Protein AF-A0A2H1EI61-F1 (afdb_monomer_lite)

Secondary structure (DSSP, 8-state):
-------------------------TTSTT-SEEE-SSSEEE-GGGPPTT-EEEEEETTEEEEEEE-TTS-EEEEEE--HHHHHHHHH-SSS-HHHHHHHHHHHTT---

Foldseek 3Di:
DDDDDDDDDDDDDDDDDDDDPPDDPPPVVLQQWDADPVGIGGDLVSDDAPDWDWDDDPQWIKIWHQHPVRDIDIDIDNPNVLSVVLVPCPPDPNVVSVVVVCVVVVPDD

Radius of gyration: 20.04 Å; chains: 1; bounding box: 51×37×45 Å

Organism: NCBI:txid1499975

pLDDT: mean 74.91, std 23.79, range [28.12, 94.81]

Sequence (109 aa):
MSEILITLLFSPVLTTESSKYDTSIDTVMDYPIVAESDGIKIRSDKMETDKMYYCIYQEKILLFYKEKNEMLNCYEIAEQEIVDKVKKSQSEDIEQILQKYLKEKNVSY

Structure (mmCIF, N/CA/C/O backbone):
data_AF-A0A2H1EI61-F1
#
_entry.id   AF-A0A2H1EI61-F1
#
loop_
_atom_site.group_PDB
_atom_site.id
_atom_site.type_symbol
_atom_site.label_atom_id
_atom_site.label_alt_id
_atom_site.label_comp_id
_atom_site.label_asym_id
_atom_site.label_entity_id
_atom_site.label_seq_id
_atom_site.pdbx_PDB_ins_code
_atom_site.Cartn_x
_atom_site.Cartn_y
_atom_site.Cartn_z
_atom_site.occupancy
_atom_site.B_iso_or_equiv
_atom_site.auth_seq_id
_atom_site.auth_comp_id
_atom_site.auth_asym_id
_atom_site.auth_atom_id
_atom_site.pdbx_PDB_model_num
ATOM 1 N N . MET A 1 1 ? -35.567 16.978 15.155 1.00 43.34 1 MET A N 1
ATOM 2 C CA . MET A 1 1 ? -35.046 16.212 14.005 1.00 43.34 1 MET A CA 1
ATOM 3 C C . MET A 1 1 ? -34.592 17.238 12.990 1.00 43.34 1 MET A C 1
ATOM 5 O O . MET A 1 1 ? -35.428 17.982 12.503 1.00 43.34 1 MET A O 1
ATOM 9 N N . SER A 1 2 ? -33.287 17.387 12.810 1.00 37.09 2 SER A N 1
ATOM 10 C CA . SER A 1 2 ? -32.692 18.499 12.066 1.00 37.09 2 SER A CA 1
ATOM 11 C C . SER A 1 2 ? -32.863 18.320 10.547 1.00 37.09 2 SER A C 1
ATOM 13 O O . SER A 1 2 ? -32.218 17.466 9.953 1.00 37.09 2 SER A O 1
ATOM 15 N N . GLU A 1 3 ? -33.822 19.045 9.962 1.00 40.03 3 GLU A N 1
ATOM 16 C CA . GLU A 1 3 ? -33.653 20.084 8.915 1.00 40.03 3 GLU A CA 1
ATOM 17 C C . GLU A 1 3 ? -32.206 20.279 8.365 1.00 40.03 3 GLU A C 1
ATOM 19 O O . GLU A 1 3 ? -31.271 20.285 9.158 1.00 40.03 3 GLU A O 1
ATOM 24 N N . ILE A 1 4 ? -31.885 20.488 7.068 1.00 32.19 4 ILE A N 1
ATOM 25 C CA . ILE A 1 4 ? -32.430 21.452 6.082 1.00 32.19 4 ILE A CA 1
ATOM 26 C C . ILE A 1 4 ? -31.652 21.321 4.730 1.00 32.19 4 ILE A C 1
ATOM 28 O O . ILE A 1 4 ? -30.450 21.083 4.771 1.00 32.19 4 ILE A O 1
ATOM 32 N N . LEU A 1 5 ? -32.337 21.555 3.586 1.00 28.12 5 LEU A N 1
ATOM 33 C CA . LEU A 1 5 ? -31.872 22.110 2.274 1.00 28.12 5 LEU A CA 1
ATOM 34 C C . LEU A 1 5 ? -30.721 21.407 1.490 1.00 28.12 5 LEU A C 1
ATOM 36 O O . LEU A 1 5 ? -29.700 21.056 2.048 1.00 28.12 5 LEU A O 1
ATOM 40 N N . ILE A 1 6 ? -30.727 21.222 0.161 1.00 29.73 6 ILE A N 1
ATOM 41 C CA . ILE A 1 6 ? -31.190 22.072 -0.951 1.00 29.73 6 ILE A CA 1
ATOM 42 C C . ILE A 1 6 ? -31.612 21.184 -2.134 1.00 29.73 6 ILE A C 1
ATOM 44 O O . ILE A 1 6 ? -30.855 20.339 -2.607 1.00 29.73 6 ILE A O 1
ATOM 48 N N . THR A 1 7 ? -32.806 21.449 -2.652 1.00 32.09 7 THR A N 1
ATOM 49 C CA . THR A 1 7 ? -33.303 21.013 -3.961 1.00 32.09 7 THR A CA 1
ATOM 50 C C . THR A 1 7 ? -32.936 22.066 -5.022 1.00 32.09 7 THR A C 1
ATOM 52 O O . THR A 1 7 ? -33.114 23.248 -4.744 1.00 32.09 7 THR A O 1
ATOM 55 N N . LEU A 1 8 ? -32.578 21.623 -6.243 1.00 32.06 8 LEU A N 1
ATOM 56 C CA . LEU A 1 8 ? -32.595 22.363 -7.534 1.00 32.06 8 LEU A CA 1
ATOM 57 C C . LEU A 1 8 ? -31.521 23.471 -7.657 1.00 32.06 8 LEU A C 1
ATOM 59 O O . LEU A 1 8 ? -31.338 24.277 -6.760 1.00 32.06 8 LEU A O 1
ATOM 63 N N . LEU A 1 9 ? -30.724 23.580 -8.722 1.00 29.39 9 LEU A N 1
ATOM 64 C CA . LEU A 1 9 ? -31.034 23.872 -10.133 1.00 29.39 9 LEU A CA 1
ATOM 65 C C . LEU A 1 9 ? -29.763 23.473 -10.936 1.00 29.39 9 LEU A C 1
ATOM 67 O O . LEU A 1 9 ? -28.661 23.738 -10.470 1.00 29.39 9 LEU A O 1
ATOM 71 N N . PHE A 1 10 ? -29.790 22.775 -12.070 1.00 29.81 10 PHE A N 1
ATOM 72 C CA . PHE A 1 10 ? -30.137 23.292 -13.396 1.00 29.81 10 PHE A CA 1
ATOM 73 C C . PHE A 1 10 ? -30.202 22.123 -14.403 1.00 29.81 10 PHE A C 1
ATOM 75 O O . PHE A 1 10 ? -29.379 21.210 -14.372 1.00 29.81 10 PHE A O 1
ATOM 82 N N . SER A 1 11 ? -31.188 22.192 -15.299 1.00 31.19 11 SER A N 1
ATOM 83 C CA . SER A 1 11 ? -31.424 21.324 -16.465 1.00 31.19 11 SER A CA 1
ATOM 84 C C . SER A 1 11 ? -30.426 21.613 -17.623 1.00 31.19 11 SER A C 1
ATOM 86 O O . SER A 1 11 ? -29.628 22.545 -17.510 1.00 31.19 11 SER A O 1
ATOM 88 N N . PRO A 1 12 ? -30.436 20.845 -18.738 1.00 50.06 12 PRO A N 1
ATOM 89 C CA . PRO A 1 12 ? -29.346 20.784 -19.712 1.00 50.06 12 PRO A CA 1
ATOM 90 C C . PRO A 1 12 ? -29.408 21.922 -20.742 1.00 50.06 12 PRO A C 1
ATOM 92 O O . PRO A 1 12 ? -30.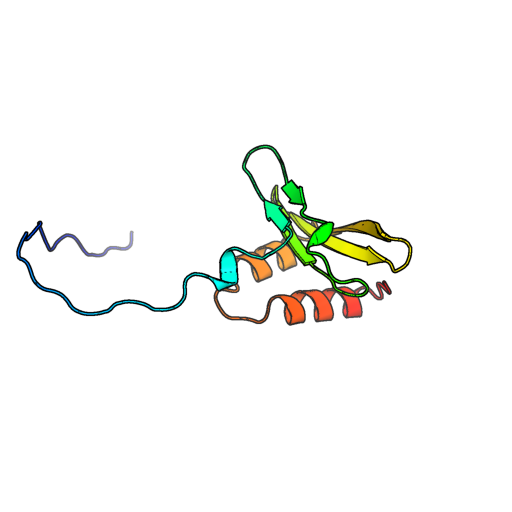482 22.263 -21.234 1.00 50.06 12 PRO A O 1
ATOM 95 N N . VAL A 1 13 ? -28.247 22.451 -21.135 1.00 28.78 13 VAL A N 1
ATOM 96 C CA . VAL A 1 13 ? -28.091 23.320 -22.313 1.00 28.78 13 VAL A CA 1
ATOM 97 C C . VAL A 1 13 ? -27.018 22.720 -23.220 1.00 28.78 13 VAL A C 1
ATOM 99 O O . VAL A 1 13 ? -25.842 22.687 -22.871 1.00 28.78 13 VAL A O 1
ATOM 102 N N . LEU A 1 14 ? -27.438 22.247 -24.400 1.00 41.44 14 LEU A N 1
ATOM 103 C CA . LEU A 1 14 ? -26.573 22.186 -25.576 1.00 41.44 14 LEU A CA 1
ATOM 104 C C . LEU A 1 14 ? -26.305 23.625 -26.024 1.00 41.44 14 LEU A C 1
ATOM 106 O O . LEU A 1 14 ? -27.241 24.283 -26.471 1.00 41.44 14 LEU A O 1
ATOM 110 N N . THR A 1 15 ? -25.057 24.090 -26.017 1.00 30.12 15 THR A N 1
ATOM 111 C CA . THR A 1 15 ? -24.546 24.955 -27.094 1.00 30.12 15 THR A CA 1
ATOM 112 C C . THR A 1 15 ? -23.023 24.860 -27.158 1.00 30.12 15 THR A C 1
ATOM 114 O O . THR A 1 15 ? -22.331 24.768 -26.151 1.00 30.12 15 THR A O 1
ATOM 117 N N . THR A 1 16 ? -22.551 24.815 -28.392 1.00 41.12 16 THR A N 1
ATOM 118 C CA . THR A 1 16 ? -21.179 24.813 -28.886 1.00 41.12 16 THR A CA 1
ATOM 119 C C . THR A 1 16 ? -20.296 25.912 -28.288 1.00 41.12 16 THR A C 1
ATOM 121 O O . THR A 1 16 ? -20.746 27.046 -28.199 1.00 41.12 16 THR A O 1
ATOM 124 N N . GLU A 1 17 ? -19.036 25.597 -27.975 1.00 39.50 17 GLU A N 1
ATOM 125 C CA . GLU A 1 17 ? -17.813 26.216 -28.531 1.00 39.50 17 GLU A CA 1
ATOM 126 C C . GLU A 1 17 ? -16.580 25.914 -27.655 1.00 39.50 17 GLU A C 1
ATOM 128 O O . GLU A 1 17 ? -16.622 25.852 -26.431 1.00 39.50 17 GLU A O 1
ATOM 133 N N . SER A 1 18 ? -15.469 25.649 -28.338 1.00 45.59 18 SER A N 1
ATOM 134 C CA . SER A 1 18 ? -14.179 25.192 -27.821 1.00 45.59 18 SER A CA 1
ATOM 135 C C . SER A 1 18 ? -13.558 26.120 -26.764 1.00 45.59 18 SER A C 1
ATOM 137 O O . SER A 1 18 ? -13.184 27.240 -27.098 1.00 45.59 18 SER A O 1
ATOM 139 N N . SER A 1 19 ? -13.261 25.614 -25.558 1.00 31.00 19 SER A N 1
ATOM 140 C CA . SER A 1 19 ? -12.012 25.967 -24.855 1.00 31.00 19 SER A CA 1
ATOM 141 C C . SER A 1 19 ? -11.630 24.962 -23.750 1.00 31.00 19 SER A C 1
ATOM 143 O O . SER A 1 19 ? -12.347 24.752 -22.781 1.00 31.00 19 SER A O 1
ATOM 145 N N . LYS A 1 20 ? -10.479 24.314 -23.967 1.00 42.69 20 LYS A N 1
ATOM 146 C CA . LYS A 1 20 ? -9.481 23.805 -23.007 1.00 42.69 20 LYS A CA 1
ATOM 147 C C . LYS A 1 20 ? -9.913 23.658 -21.533 1.00 42.69 20 LYS A C 1
ATOM 149 O O . LYS A 1 20 ? -9.689 24.558 -20.731 1.00 42.69 20 LYS A O 1
ATOM 154 N N . TYR A 1 21 ? -10.330 22.449 -21.167 1.00 36.16 21 TYR A N 1
ATOM 155 C CA . TYR A 1 21 ? -10.059 21.873 -19.846 1.00 36.16 21 TYR A CA 1
ATOM 156 C C . TYR A 1 21 ? -9.200 20.626 -20.058 1.00 36.16 21 TYR A C 1
ATOM 158 O O . TYR A 1 21 ? -9.697 19.506 -20.068 1.00 36.16 21 TYR A O 1
ATOM 166 N N . ASP A 1 22 ? -7.914 20.842 -20.322 1.00 43.94 22 ASP A N 1
ATOM 167 C CA . ASP A 1 22 ? -6.906 19.794 -20.194 1.00 43.94 22 ASP A CA 1
ATOM 168 C C . ASP A 1 22 ? -6.170 20.071 -18.886 1.00 43.94 22 ASP A C 1
ATOM 170 O O . ASP A 1 22 ? -5.380 21.008 -18.765 1.00 43.94 22 ASP A O 1
ATOM 174 N N . THR A 1 23 ? -6.555 19.349 -17.845 1.00 36.16 23 THR A N 1
ATOM 175 C CA . THR A 1 23 ? -5.859 19.361 -16.562 1.00 36.16 23 THR A CA 1
ATOM 176 C C . THR A 1 23 ? -5.677 17.909 -16.159 1.00 36.16 23 THR A C 1
ATOM 178 O O . THR A 1 23 ? -6.433 17.370 -15.359 1.00 36.16 23 THR A O 1
ATOM 181 N N . SER A 1 24 ? -4.693 17.275 -16.805 1.00 42.56 24 SER A N 1
ATOM 182 C CA . SER A 1 24 ? -3.822 16.240 -16.235 1.00 42.56 24 SER A CA 1
ATOM 183 C C . SER A 1 24 ? -4.531 15.191 -15.370 1.00 42.56 24 SER A C 1
ATOM 185 O O . SER A 1 24 ? -4.415 15.203 -14.145 1.00 42.56 24 SER A O 1
ATOM 187 N N . ILE A 1 25 ? -5.224 14.255 -16.020 1.00 43.19 25 ILE A N 1
ATOM 188 C CA . ILE A 1 25 ? -5.774 13.039 -15.394 1.00 43.19 25 ILE A CA 1
ATOM 189 C C . ILE A 1 25 ? -4.794 11.846 -15.475 1.00 43.19 25 ILE A C 1
ATOM 191 O O . ILE A 1 25 ? -5.098 10.740 -15.031 1.00 43.19 25 ILE A O 1
ATOM 195 N N . ASP A 1 26 ? -3.588 12.074 -16.002 1.00 40.03 26 ASP A N 1
ATOM 196 C CA . ASP A 1 26 ? -2.633 11.017 -16.357 1.00 40.03 26 ASP A CA 1
ATOM 197 C C . ASP A 1 26 ? -1.802 10.465 -15.185 1.00 40.03 26 ASP A C 1
ATOM 199 O O . ASP A 1 26 ? -1.209 9.396 -15.309 1.00 40.03 26 ASP A O 1
ATOM 203 N N . THR A 1 27 ? -1.771 11.116 -14.017 1.00 43.97 27 THR A N 1
ATOM 204 C CA . THR A 1 27 ? -0.946 10.655 -12.879 1.00 43.97 27 THR A CA 1
ATOM 205 C C . THR A 1 27 ? -1.571 9.510 -12.074 1.00 43.97 27 THR A C 1
ATOM 207 O O . THR A 1 27 ? -0.850 8.782 -11.396 1.00 43.97 27 THR A O 1
ATOM 210 N N . VAL A 1 28 ? -2.887 9.286 -12.176 1.00 51.16 28 VAL A N 1
ATOM 211 C CA . VAL A 1 28 ? -3.580 8.164 -11.504 1.00 51.16 28 VAL A CA 1
ATOM 212 C C . VAL A 1 28 ? -3.446 6.855 -12.302 1.00 51.16 28 VAL A C 1
ATOM 214 O O . VAL A 1 28 ? -3.529 5.765 -11.739 1.00 51.16 28 VAL A O 1
ATOM 217 N N . MET A 1 29 ? -3.175 6.932 -13.609 1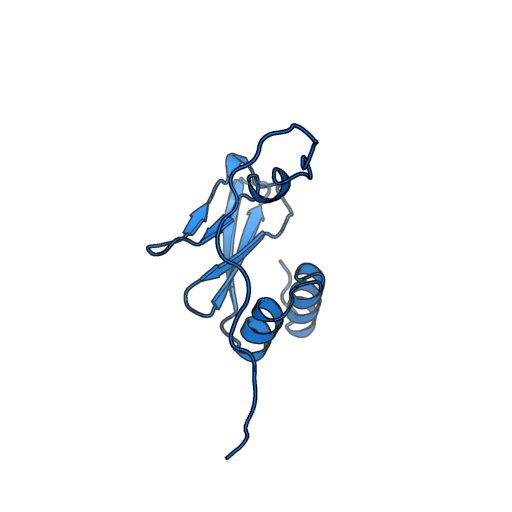.00 56.53 29 MET A N 1
ATOM 218 C CA . MET A 1 29 ? -3.191 5.771 -14.513 1.00 56.53 29 MET A CA 1
ATOM 219 C C . MET A 1 29 ? -1.953 4.861 -14.420 1.00 56.53 29 MET A C 1
ATOM 221 O O . MET A 1 29 ? -1.987 3.725 -14.916 1.00 56.53 29 MET A O 1
ATOM 225 N N . ASP A 1 30 ? -0.875 5.301 -13.760 1.00 78.62 30 ASP A N 1
ATOM 226 C CA . ASP A 1 30 ? 0.383 4.541 -13.695 1.00 78.62 30 ASP A CA 1
ATOM 227 C C . ASP A 1 30 ? 0.713 3.922 -12.331 1.00 78.62 30 ASP A C 1
ATOM 229 O O . ASP A 1 30 ? 1.731 3.252 -12.178 1.00 78.62 30 ASP A O 1
ATOM 233 N N . TYR A 1 31 ? -0.180 4.044 -11.345 1.00 89.94 31 TYR A N 1
ATOM 234 C CA . TYR A 1 31 ? 0.021 3.398 -10.050 1.00 89.94 31 TYR A CA 1
ATOM 235 C C . TYR A 1 31 ? -0.013 1.857 -10.181 1.00 89.94 31 TYR A C 1
ATOM 237 O O . TYR A 1 31 ? -0.905 1.318 -10.852 1.00 89.94 31 TYR A O 1
ATOM 245 N N . PRO A 1 32 ? 0.950 1.106 -9.609 1.00 93.19 32 PRO A N 1
ATOM 246 C CA . PRO A 1 32 ? 1.083 -0.323 -9.891 1.00 93.19 32 PRO A CA 1
ATOM 247 C C . PRO A 1 32 ? 0.083 -1.211 -9.141 1.00 93.19 32 PRO A C 1
ATOM 249 O O . PRO A 1 32 ? -0.070 -2.366 -9.532 1.00 93.19 32 PRO A O 1
ATOM 252 N N . ILE A 1 33 ? -0.599 -0.701 -8.108 1.00 93.06 33 ILE A N 1
ATOM 253 C CA . ILE A 1 33 ? -1.536 -1.471 -7.276 1.00 93.06 33 ILE A CA 1
ATOM 254 C C . ILE A 1 33 ? -2.952 -0.921 -7.439 1.00 93.06 33 ILE A C 1
ATOM 256 O O . ILE A 1 33 ? -3.224 0.216 -7.075 1.00 93.06 33 ILE A O 1
ATOM 260 N N . VAL A 1 34 ? -3.881 -1.725 -7.945 1.00 92.44 34 VAL A N 1
ATOM 261 C CA . VAL A 1 34 ? -5.280 -1.310 -8.115 1.00 92.44 34 VAL A CA 1
ATOM 262 C C . VAL A 1 34 ? -6.184 -2.307 -7.406 1.00 92.44 34 VAL A C 1
ATOM 264 O O . VAL A 1 34 ? -6.165 -3.493 -7.725 1.00 92.44 34 VAL A O 1
ATOM 267 N N . ALA A 1 35 ? -6.966 -1.830 -6.438 1.00 91.25 35 ALA A N 1
ATOM 268 C CA . ALA A 1 35 ? -8.011 -2.630 -5.812 1.00 91.25 35 ALA A CA 1
ATOM 269 C C . ALA A 1 35 ? -9.239 -2.680 -6.734 1.00 91.25 35 ALA A C 1
ATOM 271 O O . ALA A 1 35 ? -9.760 -1.642 -7.142 1.00 91.25 35 ALA A O 1
ATOM 272 N N . GLU A 1 36 ? -9.687 -3.888 -7.056 1.00 91.44 36 GLU A N 1
ATOM 273 C CA . GLU A 1 36 ? -10.874 -4.177 -7.861 1.00 91.44 36 GLU A CA 1
ATOM 274 C C . GLU A 1 36 ? -11.939 -4.850 -6.971 1.00 91.44 36 GLU A C 1
ATOM 276 O O . GLU A 1 36 ? -11.739 -5.055 -5.773 1.00 91.44 36 GLU A O 1
ATOM 281 N N . SER A 1 37 ? -13.119 -5.156 -7.513 1.00 88.69 37 SER A N 1
ATOM 282 C CA . SER A 1 37 ? -14.217 -5.739 -6.723 1.00 88.69 37 SER A CA 1
ATOM 283 C C . SER A 1 37 ? -13.973 -7.188 -6.286 1.00 88.69 37 SER A C 1
ATOM 285 O O . SER A 1 37 ? -14.537 -7.630 -5.289 1.00 88.69 37 SER A O 1
ATOM 287 N N . ASP A 1 38 ? -13.176 -7.933 -7.048 1.00 89.38 38 ASP A N 1
ATOM 288 C CA . ASP A 1 38 ? -12.905 -9.365 -6.893 1.00 89.38 38 ASP A CA 1
ATOM 289 C C . ASP A 1 38 ? -11.468 -9.665 -6.437 1.00 89.38 38 ASP A C 1
ATOM 291 O O . ASP A 1 38 ? -11.134 -10.816 -6.150 1.00 89.38 38 ASP A O 1
ATOM 295 N N . GLY A 1 39 ? -10.619 -8.643 -6.325 1.00 91.56 39 GLY A N 1
ATOM 296 C CA . GLY A 1 39 ? -9.231 -8.812 -5.928 1.00 91.56 39 GLY A CA 1
ATOM 297 C C . GLY A 1 39 ? -8.403 -7.545 -6.065 1.00 91.56 39 GLY A C 1
ATOM 298 O O . GLY A 1 39 ? -8.915 -6.429 -6.092 1.00 91.56 39 GLY A O 1
ATOM 299 N N . ILE A 1 40 ? -7.086 -7.727 -6.126 1.00 94.19 40 ILE A N 1
ATOM 300 C CA . ILE A 1 40 ? -6.122 -6.642 -6.300 1.00 94.19 40 ILE A CA 1
ATOM 301 C C . ILE A 1 40 ? -5.240 -6.973 -7.487 1.00 94.19 40 ILE A C 1
ATOM 303 O O . ILE A 1 40 ? -4.636 -8.045 -7.560 1.00 94.19 40 ILE A O 1
ATOM 307 N N . LYS A 1 41 ? -5.137 -6.019 -8.402 1.00 93.81 41 LYS A N 1
ATOM 308 C CA . LYS A 1 41 ? -4.275 -6.091 -9.566 1.00 93.81 41 LYS A CA 1
ATOM 309 C C . LYS A 1 41 ? -2.931 -5.449 -9.254 1.00 93.81 41 LYS A C 1
ATOM 311 O O . LYS A 1 41 ? -2.867 -4.290 -8.851 1.00 93.81 41 LYS A O 1
ATOM 316 N N . ILE A 1 42 ? -1.861 -6.205 -9.482 1.00 94.00 42 ILE A N 1
ATOM 317 C CA . ILE A 1 42 ? -0.483 -5.796 -9.203 1.00 94.00 42 ILE A CA 1
ATOM 318 C C . ILE A 1 42 ? 0.307 -5.791 -10.514 1.00 94.00 42 ILE A C 1
ATOM 320 O O . ILE A 1 42 ? 0.385 -6.807 -11.202 1.00 94.00 42 ILE A O 1
ATOM 324 N N . ARG A 1 43 ? 0.903 -4.646 -10.854 1.00 93.69 43 ARG A N 1
ATOM 325 C CA . ARG A 1 43 ? 1.827 -4.460 -11.983 1.00 93.69 43 ARG A CA 1
ATOM 326 C C . ARG A 1 43 ? 3.260 -4.384 -11.459 1.00 93.69 43 ARG A C 1
ATOM 328 O O . ARG A 1 43 ? 3.808 -3.298 -11.288 1.00 93.69 43 ARG A O 1
ATOM 335 N N . SER A 1 44 ? 3.847 -5.539 -11.136 1.00 90.06 44 SER A N 1
ATOM 336 C CA . SER A 1 44 ? 5.192 -5.639 -10.540 1.00 90.06 44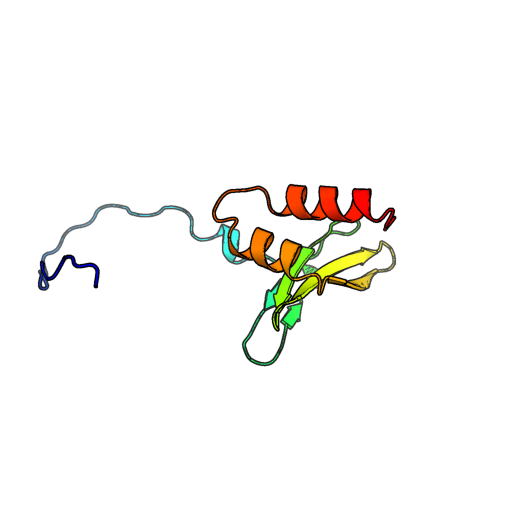 SER A CA 1
ATOM 337 C C . SER A 1 44 ? 6.316 -5.138 -11.456 1.00 90.06 44 SER A C 1
ATOM 339 O O . SER A 1 44 ? 7.398 -4.791 -10.981 1.00 90.06 44 SER A O 1
ATOM 341 N N . ASP A 1 45 ? 6.061 -5.089 -12.762 1.00 90.81 45 ASP A N 1
ATOM 342 C CA . ASP A 1 45 ? 6.899 -4.476 -13.795 1.00 90.81 45 ASP A CA 1
ATOM 343 C C . ASP A 1 45 ? 6.985 -2.946 -13.663 1.00 90.81 45 ASP A C 1
ATOM 345 O O . ASP A 1 45 ? 7.970 -2.349 -14.087 1.00 90.81 45 ASP A O 1
ATOM 349 N N . LYS A 1 46 ? 5.985 -2.321 -13.030 1.00 91.94 46 LYS A N 1
ATOM 350 C CA . LYS A 1 46 ? 5.917 -0.876 -12.762 1.00 91.94 46 LYS A CA 1
ATOM 351 C C . LYS A 1 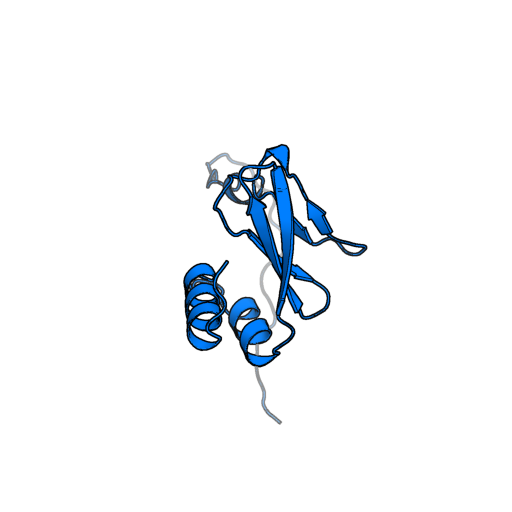46 ? 6.281 -0.498 -11.324 1.00 91.94 46 LYS A C 1
ATOM 353 O O . LYS A 1 46 ? 6.164 0.663 -10.939 1.00 91.94 46 LYS A O 1
ATOM 358 N N . MET A 1 47 ? 6.681 -1.473 -10.511 1.00 92.06 47 MET A N 1
ATOM 359 C CA . MET A 1 47 ? 7.125 -1.236 -9.141 1.00 92.06 47 MET A CA 1
ATOM 360 C C . MET A 1 47 ? 8.625 -0.959 -9.103 1.00 92.06 47 MET A C 1
ATOM 362 O O . MET A 1 47 ? 9.426 -1.727 -9.638 1.00 92.06 47 MET A O 1
ATOM 366 N N . GLU A 1 48 ? 8.999 0.104 -8.404 1.00 92.62 48 GLU A N 1
ATOM 367 C CA . GLU A 1 48 ? 10.381 0.386 -8.038 1.00 92.62 48 GLU A CA 1
ATOM 368 C C . GLU A 1 48 ? 10.781 -0.491 -6.843 1.00 92.62 48 GLU A C 1
ATOM 370 O O . GLU A 1 48 ? 9.996 -0.694 -5.912 1.00 92.62 48 GLU A O 1
ATOM 375 N N . THR A 1 49 ? 12.003 -1.023 -6.868 1.00 92.19 49 THR A N 1
ATOM 376 C CA . THR A 1 49 ? 12.590 -1.699 -5.704 1.00 92.19 49 THR A CA 1
ATOM 377 C C . THR A 1 49 ? 12.828 -0.700 -4.578 1.00 92.19 49 THR A C 1
ATOM 379 O O . THR A 1 49 ? 13.102 0.468 -4.846 1.00 92.19 49 THR A O 1
ATOM 382 N N . ASP A 1 50 ? 12.793 -1.163 -3.333 1.00 86.50 50 ASP A N 1
ATOM 383 C CA . ASP A 1 50 ? 12.978 -0.325 -2.141 1.00 86.50 50 ASP A CA 1
ATOM 384 C C . ASP A 1 50 ? 11.898 0.775 -1.970 1.00 86.50 50 ASP A C 1
ATOM 386 O O . ASP A 1 50 ? 12.091 1.746 -1.236 1.00 86.50 50 ASP A O 1
ATOM 390 N N . LYS A 1 51 ? 10.727 0.611 -2.608 1.00 88.12 51 LYS A N 1
ATOM 391 C CA . LYS A 1 51 ? 9.571 1.517 -2.505 1.00 88.12 51 LYS A CA 1
ATOM 392 C C . LYS A 1 51 ? 8.330 0.789 -1.993 1.00 88.12 51 LYS A C 1
ATOM 394 O O . LYS A 1 51 ? 8.039 -0.337 -2.399 1.00 88.12 51 LYS A O 1
ATOM 399 N N . MET A 1 52 ? 7.594 1.452 -1.100 1.00 89.38 52 MET A N 1
ATOM 400 C CA . MET A 1 52 ? 6.346 0.944 -0.530 1.00 89.38 52 MET A CA 1
ATOM 401 C C . MET A 1 52 ? 5.147 1.454 -1.331 1.00 89.38 52 MET A C 1
ATOM 403 O O . MET A 1 52 ? 5.011 2.649 -1.584 1.00 89.38 52 MET A O 1
ATOM 407 N N . TYR A 1 53 ? 4.252 0.543 -1.688 1.00 93.00 53 TYR A N 1
ATOM 408 C CA . TYR A 1 53 ? 2.970 0.835 -2.321 1.00 93.00 53 TYR A CA 1
ATOM 409 C C . TYR A 1 53 ? 1.840 0.369 -1.404 1.00 93.00 53 TYR A C 1
ATOM 411 O O . TYR A 1 53 ? 2.057 -0.476 -0.542 1.00 93.00 53 TYR A O 1
ATOM 419 N N . TYR A 1 54 ? 0.635 0.907 -1.559 1.00 93.38 54 TYR A N 1
ATOM 420 C CA . TYR A 1 54 ? -0.505 0.562 -0.728 1.00 93.38 54 TYR A CA 1
ATOM 421 C C . TYR A 1 54 ? -1.821 0.577 -1.504 1.00 93.38 54 TYR A C 1
ATOM 423 O O . TYR A 1 54 ? -1.990 1.284 -2.494 1.00 93.38 54 TYR A O 1
ATOM 431 N N . CYS A 1 55 ? -2.794 -0.174 -1.007 1.00 93.19 55 CYS A N 1
ATOM 432 C CA . CYS A 1 55 ? -4.194 0.005 -1.366 1.00 93.19 55 CYS A CA 1
ATOM 433 C C . CYS A 1 55 ? -5.086 -0.322 -0.171 1.00 93.19 55 CYS A C 1
ATOM 435 O O . CYS A 1 55 ? -4.668 -1.014 0.758 1.00 93.19 55 CYS A O 1
ATOM 437 N N . ILE A 1 56 ? -6.336 0.137 -0.214 1.00 93.12 56 ILE A N 1
ATOM 438 C CA . ILE A 1 56 ? -7.364 -0.322 0.718 1.00 93.12 56 ILE A CA 1
ATOM 439 C C . ILE A 1 56 ? -8.191 -1.403 0.031 1.00 93.12 56 ILE A C 1
ATOM 441 O O . ILE A 1 56 ? -8.749 -1.171 -1.039 1.00 93.12 56 ILE A O 1
ATOM 445 N N . TYR A 1 57 ? -8.291 -2.569 0.661 1.00 94.19 57 TYR A N 1
ATOM 446 C CA . TYR A 1 57 ? -9.105 -3.683 0.190 1.00 94.19 57 TYR A CA 1
ATOM 447 C C . TYR A 1 57 ? -9.727 -4.408 1.386 1.00 94.19 57 TYR A C 1
ATOM 449 O O . TYR A 1 57 ? -9.044 -4.673 2.371 1.00 94.19 57 TYR A O 1
ATOM 457 N N . GLN A 1 58 ? -11.031 -4.695 1.315 1.00 93.25 58 GLN A N 1
ATOM 458 C CA . GLN A 1 58 ? -11.785 -5.388 2.375 1.00 93.25 58 GLN A CA 1
ATOM 459 C C . GLN A 1 58 ? -11.576 -4.806 3.788 1.00 93.25 58 GLN A C 1
ATOM 461 O O . GLN A 1 58 ? -11.319 -5.546 4.731 1.00 93.25 58 GLN A O 1
ATOM 466 N N . GLU A 1 59 ? -11.691 -3.482 3.943 1.00 93.50 59 GLU A N 1
ATOM 467 C CA . GLU A 1 59 ? -11.486 -2.786 5.230 1.00 93.50 59 GLU A CA 1
ATOM 468 C C . GLU A 1 59 ? -10.070 -2.915 5.817 1.00 93.50 59 GLU A C 1
ATOM 470 O O . GLU A 1 59 ? -9.864 -2.695 7.007 1.00 93.50 59 GLU A O 1
ATOM 475 N N . LYS A 1 60 ? -9.071 -3.223 4.986 1.00 93.31 60 LYS A N 1
ATOM 476 C CA . LYS A 1 60 ? -7.670 -3.303 5.402 1.00 93.31 60 LYS A CA 1
ATOM 477 C C . LYS A 1 60 ? -6.785 -2.483 4.487 1.00 93.31 60 LYS A C 1
ATOM 479 O O . LYS A 1 60 ? -7.077 -2.338 3.301 1.00 93.31 60 LYS A O 1
ATOM 484 N N . ILE A 1 61 ? -5.691 -1.969 5.035 1.00 94.81 61 ILE A N 1
ATOM 485 C CA . ILE A 1 61 ? -4.612 -1.404 4.227 1.00 94.81 61 ILE A CA 1
ATOM 486 C C . ILE A 1 61 ? -3.636 -2.535 3.936 1.00 94.81 61 ILE A C 1
ATOM 488 O O . ILE A 1 61 ? -3.121 -3.168 4.858 1.00 94.81 61 ILE A O 1
ATOM 492 N N . LEU A 1 62 ? -3.382 -2.778 2.658 1.00 94.56 62 LEU A N 1
ATOM 493 C CA . LEU A 1 62 ? -2.340 -3.691 2.219 1.00 94.56 62 LEU A CA 1
ATOM 494 C C . LEU A 1 62 ? -1.154 -2.882 1.732 1.00 94.56 62 LEU A C 1
ATOM 496 O O . LEU A 1 62 ? -1.335 -1.934 0.972 1.00 94.56 62 LEU A O 1
ATOM 500 N N . LEU A 1 63 ? 0.034 -3.259 2.185 1.00 94.12 63 LEU A N 1
ATOM 501 C CA . LEU A 1 63 ? 1.301 -2.648 1.819 1.00 94.12 63 LEU A CA 1
ATOM 502 C C . LEU A 1 63 ? 2.102 -3.627 0.974 1.00 94.12 63 LEU A C 1
ATOM 504 O O . LEU A 1 63 ? 2.249 -4.784 1.355 1.00 94.12 63 LEU A O 1
ATOM 508 N N . PHE A 1 64 ? 2.646 -3.157 -0.137 1.00 93.94 64 PHE A N 1
ATOM 509 C CA . PHE A 1 64 ? 3.408 -3.950 -1.089 1.00 93.94 64 PHE A CA 1
ATOM 510 C C . PHE A 1 64 ? 4.816 -3.392 -1.213 1.00 93.94 64 PHE A C 1
ATOM 512 O O . PHE A 1 64 ? 4.995 -2.207 -1.498 1.00 93.94 64 PHE A O 1
ATOM 519 N N . TYR A 1 65 ? 5.808 -4.257 -1.036 1.00 92.19 65 TYR A N 1
ATOM 520 C CA . TYR A 1 65 ? 7.217 -3.894 -1.107 1.00 92.19 65 TYR A CA 1
ATOM 521 C C . TYR A 1 65 ? 7.958 -4.843 -2.032 1.00 92.19 65 TYR A C 1
ATOM 523 O O . TYR A 1 65 ? 7.892 -6.060 -1.858 1.00 92.19 65 TYR A O 1
ATOM 531 N N . LYS A 1 66 ? 8.668 -4.284 -3.010 1.00 91.62 66 LYS A N 1
ATOM 532 C CA . LYS A 1 66 ? 9.482 -5.059 -3.941 1.00 91.62 66 LYS A CA 1
ATOM 533 C C . LYS A 1 66 ? 10.942 -5.030 -3.500 1.00 91.62 66 LYS A C 1
ATOM 535 O O . LYS A 1 66 ? 11.572 -3.973 -3.477 1.00 91.62 66 LYS A O 1
ATOM 540 N N . GLU A 1 67 ? 11.477 -6.197 -3.171 1.00 90.00 67 GLU A N 1
ATOM 541 C CA . GLU A 1 67 ? 12.889 -6.376 -2.846 1.00 90.00 67 GLU A CA 1
ATOM 542 C C . GLU A 1 67 ? 13.776 -6.397 -4.101 1.00 90.00 67 GLU A C 1
ATOM 544 O O . GLU A 1 67 ? 13.326 -6.640 -5.221 1.00 90.00 67 GLU A O 1
ATOM 549 N N . LYS A 1 68 ? 15.086 -6.209 -3.902 1.00 90.56 68 LYS A N 1
ATOM 550 C CA . LYS A 1 68 ? 16.111 -6.243 -4.966 1.00 90.56 68 LYS A CA 1
ATOM 551 C C . LYS A 1 68 ? 16.242 -7.589 -5.676 1.00 90.56 68 LYS A C 1
ATOM 553 O O . LYS A 1 68 ? 16.740 -7.646 -6.793 1.00 90.56 68 LYS A O 1
ATOM 558 N N . ASN A 1 69 ? 15.844 -8.673 -5.018 1.00 91.75 69 ASN A N 1
ATOM 559 C CA . ASN A 1 69 ? 15.779 -10.020 -5.593 1.00 91.75 69 ASN A CA 1
ATOM 560 C C . ASN A 1 69 ? 14.470 -10.256 -6.379 1.00 91.75 69 ASN A C 1
ATOM 562 O O . ASN A 1 69 ? 14.175 -11.399 -6.717 1.00 91.75 69 ASN A O 1
ATOM 566 N N . GLU A 1 70 ? 13.694 -9.196 -6.639 1.00 86.75 70 GLU A N 1
ATOM 567 C CA . GLU A 1 70 ? 12.375 -9.211 -7.282 1.00 86.75 70 GLU A CA 1
ATOM 568 C C . GLU A 1 70 ? 11.273 -9.918 -6.466 1.00 86.75 70 GLU A C 1
ATOM 570 O O . GLU A 1 70 ? 10.166 -10.121 -6.969 1.00 86.75 70 GLU A O 1
ATOM 575 N N . MET A 1 71 ? 11.527 -10.259 -5.196 1.00 90.38 71 MET A N 1
ATOM 576 C CA . MET A 1 71 ? 10.503 -10.788 -4.297 1.00 90.38 71 MET A CA 1
ATOM 577 C C . MET A 1 71 ? 9.529 -9.680 -3.889 1.00 90.38 71 MET A C 1
ATOM 579 O O . MET A 1 71 ? 9.928 -8.604 -3.442 1.00 90.38 71 MET A O 1
ATOM 583 N N . LEU A 1 72 ? 8.233 -9.953 -4.042 1.00 91.62 72 LEU A N 1
ATOM 584 C CA . LEU A 1 72 ? 7.164 -9.050 -3.637 1.00 91.62 72 LEU A CA 1
ATOM 585 C C . LEU A 1 72 ? 6.629 -9.457 -2.262 1.00 91.62 72 LEU A C 1
ATOM 587 O O . LEU A 1 72 ? 5.987 -10.498 -2.122 1.00 91.62 72 LEU A O 1
ATOM 591 N N . ASN A 1 73 ? 6.857 -8.608 -1.269 1.00 90.44 73 ASN A N 1
ATOM 592 C CA . ASN A 1 73 ? 6.296 -8.750 0.066 1.00 90.44 73 ASN A CA 1
ATOM 593 C C . ASN A 1 73 ? 4.959 -8.015 0.171 1.00 90.44 73 ASN A C 1
ATOM 595 O O . ASN A 1 73 ? 4.771 -6.953 -0.427 1.00 90.44 73 ASN A O 1
ATOM 599 N N . CYS A 1 74 ? 4.049 -8.575 0.968 1.00 91.88 74 CYS A N 1
ATOM 600 C CA . CYS A 1 74 ? 2.755 -7.986 1.285 1.00 91.88 74 CYS A CA 1
ATOM 601 C C . CYS A 1 74 ? 2.557 -7.963 2.803 1.00 91.88 74 CYS A C 1
ATOM 603 O O . CYS A 1 74 ? 2.679 -8.999 3.457 1.00 91.88 74 CYS A O 1
ATOM 605 N N . TYR A 1 75 ? 2.199 -6.804 3.349 1.00 91.81 75 TYR A N 1
ATOM 606 C CA . TYR A 1 75 ? 1.871 -6.622 4.761 1.00 91.81 75 TYR A CA 1
ATOM 607 C C . TYR A 1 75 ? 0.442 -6.114 4.908 1.00 91.81 75 TYR A C 1
ATOM 609 O O . TYR A 1 75 ? -0.051 -5.366 4.068 1.00 91.81 75 TYR A O 1
ATOM 617 N N . GLU A 1 76 ? -0.223 -6.510 5.987 1.00 92.94 76 GLU A N 1
ATOM 618 C CA . GLU A 1 76 ? -1.616 -6.161 6.249 1.00 92.94 76 GLU A CA 1
ATOM 619 C C . GLU A 1 76 ? -1.728 -5.309 7.517 1.00 92.94 76 GLU A C 1
ATOM 621 O O . GLU A 1 76 ? -1.176 -5.655 8.562 1.00 92.94 76 GLU A O 1
ATOM 626 N N . ILE A 1 77 ? -2.489 -4.217 7.432 1.00 92.81 77 ILE A N 1
ATOM 627 C CA . ILE A 1 77 ? -2.923 -3.419 8.578 1.00 92.81 77 ILE A CA 1
ATOM 628 C C . ILE A 1 77 ? -4.448 -3.500 8.661 1.00 92.81 77 ILE A C 1
ATOM 630 O O . ILE A 1 77 ? -5.162 -2.949 7.821 1.00 92.81 77 ILE A O 1
ATOM 634 N N . ALA A 1 78 ? -4.935 -4.174 9.704 1.00 94.00 78 ALA A N 1
ATOM 635 C CA . ALA A 1 78 ? -6.359 -4.324 10.016 1.00 94.00 78 ALA A CA 1
ATOM 636 C C . ALA A 1 78 ? -6.829 -3.401 11.162 1.00 94.00 78 ALA A C 1
ATOM 638 O O . ALA A 1 78 ? -7.970 -3.487 11.610 1.00 94.00 78 ALA A O 1
ATOM 639 N N . GLU A 1 79 ? -5.951 -2.535 11.679 1.00 94.25 79 GLU A N 1
ATOM 640 C CA . GLU A 1 79 ? -6.294 -1.596 12.751 1.00 94.25 79 GLU A CA 1
ATOM 641 C C . GLU A 1 79 ? -7.227 -0.505 12.210 1.00 94.25 79 GLU A C 1
ATOM 643 O O . GLU A 1 79 ? -6.793 0.397 11.489 1.00 94.25 79 GLU A O 1
ATOM 648 N N . GLN A 1 80 ? -8.512 -0.587 12.575 1.00 93.19 80 GLN A N 1
ATOM 649 C CA . GLN A 1 80 ? -9.570 0.277 12.038 1.00 93.19 80 GLN A CA 1
ATOM 650 C C . GLN A 1 80 ? -9.254 1.769 12.187 1.00 93.19 80 GLN A C 1
ATOM 652 O O . GLN A 1 80 ? -9.561 2.551 11.295 1.00 93.19 80 GLN A O 1
ATOM 657 N N . GLU A 1 81 ? -8.593 2.167 13.278 1.00 92.75 81 GLU A N 1
ATOM 658 C CA . GLU A 1 81 ? -8.193 3.560 13.495 1.00 92.75 81 GLU A CA 1
ATOM 659 C C . GLU A 1 81 ? -7.329 4.096 12.343 1.00 92.75 81 GLU A C 1
ATOM 661 O O . GLU A 1 81 ? -7.513 5.230 11.899 1.00 92.75 81 GLU A O 1
ATOM 666 N N . ILE A 1 82 ? -6.396 3.287 11.839 1.00 93.06 82 ILE A N 1
ATOM 667 C CA . ILE A 1 82 ? -5.487 3.681 10.760 1.00 93.06 82 ILE A CA 1
ATOM 668 C C . ILE A 1 82 ? -6.183 3.574 9.409 1.00 93.06 82 ILE A C 1
ATOM 670 O O . ILE A 1 82 ? -6.063 4.486 8.593 1.00 93.06 82 ILE A O 1
ATOM 674 N N . VAL A 1 83 ? -6.964 2.511 9.196 1.00 93.44 83 VAL A N 1
ATOM 675 C CA . VAL A 1 83 ? -7.786 2.337 7.988 1.00 93.44 83 VAL A CA 1
ATOM 676 C C . VAL A 1 83 ? -8.709 3.540 7.790 1.00 93.44 83 VAL A C 1
ATOM 678 O O . VAL A 1 83 ? -8.752 4.122 6.707 1.00 93.44 83 VAL A O 1
ATOM 681 N N . ASP A 1 84 ? -9.387 3.979 8.849 1.00 92.94 84 ASP A N 1
ATOM 682 C CA . ASP A 1 84 ? -10.282 5.131 8.810 1.00 92.94 84 ASP A CA 1
ATOM 683 C C . ASP A 1 84 ? -9.537 6.443 8.561 1.00 92.94 84 ASP A C 1
ATOM 685 O O . ASP A 1 84 ? -10.055 7.304 7.847 1.00 92.94 84 ASP A O 1
ATOM 689 N N . LYS A 1 85 ? -8.334 6.616 9.130 1.00 92.31 85 LYS A N 1
ATOM 690 C CA . LYS A 1 85 ? -7.489 7.793 8.865 1.00 92.31 85 LYS A CA 1
ATOM 691 C C . LYS A 1 85 ? -7.113 7.871 7.386 1.00 92.31 85 LYS A C 1
ATOM 693 O O . LYS A 1 85 ? -7.358 8.902 6.769 1.00 92.31 85 LYS A O 1
ATOM 698 N N . VAL A 1 86 ? -6.625 6.773 6.803 1.00 90.44 86 VAL A N 1
ATOM 699 C CA . VAL A 1 86 ? -6.241 6.707 5.378 1.00 90.44 86 VAL A CA 1
ATOM 700 C C . VAL A 1 86 ? -7.446 6.878 4.444 1.00 90.44 86 VAL A C 1
ATOM 702 O O . VAL A 1 86 ? -7.339 7.490 3.387 1.00 90.44 86 VAL A O 1
ATOM 705 N N . LYS A 1 87 ? -8.632 6.391 4.822 1.00 89.31 87 LYS A N 1
ATOM 706 C CA . LYS A 1 87 ? -9.861 6.621 4.039 1.00 89.31 87 LYS A CA 1
ATOM 707 C C . LYS A 1 87 ? -10.318 8.081 4.048 1.00 89.31 87 LYS A C 1
ATOM 709 O O . LYS A 1 87 ? -10.931 8.539 3.086 1.00 89.31 87 LYS A O 1
ATOM 714 N N . LYS A 1 88 ? -10.084 8.796 5.151 1.00 89.25 88 LYS A N 1
ATOM 715 C CA . LYS A 1 88 ? -10.517 10.191 5.343 1.00 89.25 88 LYS A CA 1
ATOM 716 C C . LYS A 1 88 ? -9.500 11.206 4.827 1.00 89.25 88 LYS A C 1
ATOM 718 O O . LYS A 1 88 ? -9.878 12.353 4.594 1.00 89.25 88 LYS A O 1
ATOM 723 N N . SER A 1 89 ? -8.243 10.812 4.633 1.00 83.06 89 SER A N 1
ATOM 724 C CA . SER A 1 89 ? -7.210 11.672 4.060 1.00 83.06 89 SER A CA 1
ATOM 725 C C . SER A 1 89 ? -7.499 11.932 2.580 1.00 83.06 89 SER A C 1
ATOM 727 O O . SER A 1 89 ? -7.098 11.176 1.702 1.00 83.06 89 SER A O 1
ATOM 729 N N . GLN A 1 90 ? -8.224 13.017 2.310 1.00 64.75 90 GLN A N 1
ATOM 730 C CA . GLN A 1 90 ? -8.462 13.535 0.957 1.00 64.75 90 GLN A CA 1
ATOM 731 C C . GLN A 1 90 ? -7.255 14.348 0.440 1.00 64.75 90 GLN A C 1
ATOM 733 O O . GLN A 1 90 ? -7.129 14.553 -0.763 1.00 64.75 90 GLN A O 1
ATOM 738 N N . SER A 1 91 ? -6.377 14.821 1.340 1.00 53.22 91 SER A N 1
ATOM 739 C CA . SER A 1 91 ? -5.227 15.687 1.020 1.00 53.22 91 SER A CA 1
ATOM 740 C C . SER A 1 91 ? -3.988 15.494 1.906 1.00 53.22 91 SER A C 1
ATOM 742 O O . SER A 1 91 ? -2.987 16.175 1.693 1.00 53.22 91 SER A O 1
ATOM 744 N N . GLU A 1 92 ? -4.057 14.665 2.952 1.00 58.75 92 GLU A N 1
ATOM 745 C CA . GLU A 1 92 ? -2.873 14.346 3.756 1.00 58.75 92 GLU A CA 1
ATOM 746 C C . GLU A 1 92 ? -1.996 13.361 2.990 1.00 58.75 92 GLU A C 1
ATOM 748 O O . GLU A 1 92 ? -2.491 12.502 2.258 1.00 58.75 92 GLU A O 1
ATOM 753 N N . ASP A 1 93 ? -0.688 13.494 3.170 1.00 81.00 93 ASP A N 1
ATOM 754 C CA . ASP A 1 93 ? 0.284 12.563 2.628 1.00 81.00 93 ASP A CA 1
ATOM 755 C C . ASP A 1 93 ? 0.115 11.215 3.344 1.00 81.00 93 ASP A C 1
ATOM 757 O O . ASP A 1 93 ? 0.633 11.000 4.442 1.00 81.00 93 ASP A O 1
ATOM 761 N N . ILE A 1 94 ? -0.694 10.326 2.759 1.00 86.88 94 ILE A N 1
ATOM 762 C CA . ILE A 1 94 ? -0.977 8.980 3.279 1.00 86.88 94 ILE A CA 1
ATOM 763 C C . ILE A 1 94 ? 0.324 8.243 3.611 1.00 86.88 94 ILE A C 1
ATOM 765 O O . ILE A 1 94 ? 0.375 7.481 4.579 1.00 86.88 94 ILE A O 1
ATOM 769 N N . GLU A 1 95 ? 1.392 8.518 2.861 1.00 85.00 95 GLU A N 1
ATOM 770 C CA . GLU A 1 95 ? 2.714 7.973 3.128 1.00 85.00 95 GLU A CA 1
ATOM 771 C C . GLU A 1 95 ? 3.203 8.341 4.535 1.00 85.00 95 GLU A C 1
ATOM 773 O O . GLU A 1 95 ? 3.667 7.470 5.265 1.00 85.00 95 GLU A O 1
ATOM 778 N N . GLN A 1 96 ? 3.007 9.583 4.985 1.00 88.50 96 GLN A N 1
ATOM 779 C CA . GLN A 1 96 ? 3.384 10.020 6.334 1.00 88.50 96 GLN A CA 1
ATOM 780 C C . GLN A 1 96 ? 2.552 9.340 7.424 1.00 88.50 96 GLN A C 1
ATOM 782 O O . GLN A 1 96 ? 3.095 8.982 8.473 1.00 88.50 96 GLN A O 1
ATOM 787 N N . ILE A 1 97 ? 1.249 9.133 7.189 1.00 90.88 97 ILE A N 1
ATOM 788 C CA . ILE A 1 97 ? 0.369 8.413 8.127 1.00 90.88 97 ILE A CA 1
ATOM 789 C C . ILE A 1 97 ? 0.904 6.993 8.340 1.00 90.88 97 ILE A C 1
ATOM 791 O O . ILE A 1 97 ? 1.070 6.547 9.479 1.00 90.88 97 ILE A O 1
ATOM 795 N N . LEU A 1 98 ? 1.217 6.304 7.242 1.00 90.06 98 LEU A N 1
ATOM 796 C CA . LEU A 1 98 ? 1.723 4.935 7.262 1.00 90.06 98 LEU A CA 1
ATOM 797 C C . LEU A 1 98 ? 3.141 4.859 7.839 1.00 90.06 98 LEU A C 1
ATOM 799 O O . LEU A 1 98 ? 3.399 4.019 8.697 1.00 90.06 98 LEU A O 1
ATOM 803 N N . GLN A 1 99 ? 4.046 5.759 7.450 1.00 87.88 99 GLN A N 1
ATOM 804 C CA . GLN A 1 99 ? 5.408 5.820 7.991 1.00 87.88 99 GLN A CA 1
ATOM 805 C C . GLN A 1 99 ? 5.404 6.039 9.508 1.00 87.88 99 GLN A C 1
ATOM 807 O O . GLN A 1 99 ? 6.129 5.356 10.238 1.00 87.88 99 GLN A O 1
ATOM 812 N N . LYS A 1 100 ? 4.566 6.958 10.008 1.00 90.75 100 LYS A N 1
ATOM 813 C CA . LYS A 1 100 ? 4.415 7.192 11.449 1.00 90.75 100 LYS A CA 1
ATOM 814 C C . LYS A 1 100 ? 3.924 5.933 12.161 1.00 90.75 100 LYS A C 1
ATOM 816 O O . LYS A 1 100 ? 4.511 5.543 13.168 1.00 90.75 100 LYS A O 1
ATOM 821 N N . TYR A 1 101 ? 2.901 5.283 11.611 1.00 90.62 101 TYR A N 1
ATOM 822 C CA . TYR A 1 101 ? 2.355 4.047 12.162 1.00 90.62 101 TYR A CA 1
ATOM 823 C C . TYR A 1 101 ? 3.401 2.920 12.234 1.00 90.62 101 TYR A C 1
ATOM 825 O O . TYR A 1 101 ? 3.582 2.306 13.286 1.00 90.62 101 TYR A O 1
ATOM 833 N N . LEU A 1 102 ? 4.139 2.677 11.146 1.00 87.50 102 LEU A N 1
ATOM 834 C CA . LEU A 1 102 ? 5.171 1.634 11.091 1.00 87.50 102 LEU A CA 1
ATOM 835 C C . LEU A 1 102 ? 6.297 1.890 12.103 1.00 87.50 102 LEU A C 1
ATOM 837 O O . LEU A 1 102 ? 6.746 0.965 12.785 1.00 87.50 102 LEU A O 1
ATOM 841 N N . LYS A 1 103 ? 6.696 3.158 12.265 1.00 87.56 103 LYS A N 1
ATOM 842 C CA . LYS A 1 103 ? 7.703 3.572 13.248 1.00 87.56 103 LYS A CA 1
ATOM 843 C C . LYS A 1 103 ? 7.247 3.330 14.687 1.00 87.56 103 LYS A C 1
ATOM 845 O O . LYS A 1 103 ? 8.023 2.821 15.489 1.00 87.56 103 LYS A O 1
ATOM 850 N N . GLU A 1 104 ? 6.001 3.665 15.020 1.00 88.62 104 GLU A N 1
ATOM 851 C CA . GLU A 1 104 ? 5.433 3.437 16.358 1.00 88.62 104 GLU A CA 1
ATOM 852 C C . GLU A 1 104 ? 5.356 1.942 16.708 1.00 88.62 104 GLU A C 1
ATOM 854 O O . GLU A 1 104 ? 5.571 1.559 17.859 1.00 88.62 104 GLU A O 1
ATOM 859 N N . LYS A 1 105 ? 5.121 1.080 15.713 1.00 81.12 105 LYS A N 1
ATOM 860 C CA . LYS A 1 105 ? 5.065 -0.380 15.884 1.00 81.12 105 LYS A CA 1
ATOM 861 C C . LYS A 1 105 ? 6.440 -1.064 15.870 1.00 81.12 105 LYS A C 1
ATOM 863 O O . LYS A 1 105 ? 6.493 -2.279 16.035 1.00 81.12 105 LYS A O 1
ATOM 868 N N . ASN A 1 106 ? 7.540 -0.317 15.717 1.00 74.00 106 ASN A N 1
ATOM 869 C CA . ASN A 1 106 ? 8.904 -0.846 15.545 1.00 74.00 106 ASN A CA 1
ATOM 870 C C . ASN A 1 106 ? 9.022 -1.874 14.401 1.00 74.00 106 ASN A C 1
ATOM 872 O O . ASN A 1 106 ? 9.840 -2.793 14.459 1.00 74.00 106 ASN A O 1
ATOM 876 N 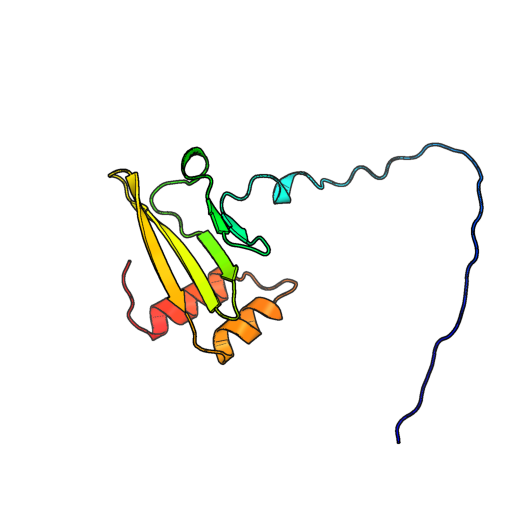N . VAL A 1 107 ? 8.208 -1.731 13.354 1.00 63.19 107 VAL A N 1
ATOM 877 C CA . VAL A 1 107 ? 8.281 -2.603 12.178 1.00 63.19 107 VAL A CA 1
ATOM 878 C C . VAL A 1 107 ? 9.387 -2.068 11.271 1.00 63.19 107 VAL A C 1
ATOM 880 O O . VAL A 1 107 ? 9.263 -0.980 10.714 1.00 63.19 107 VAL A O 1
ATOM 883 N N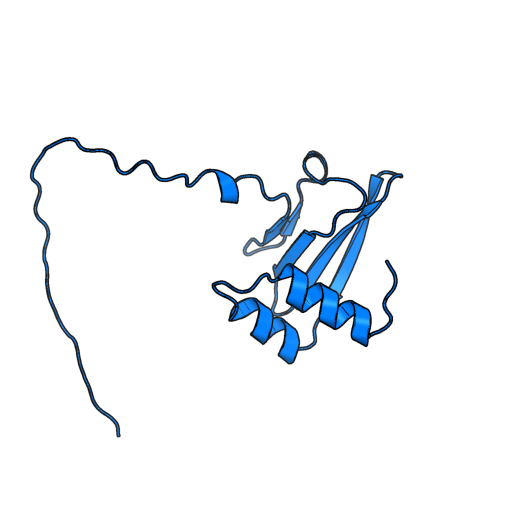 . SER A 1 108 ? 10.487 -2.815 11.166 1.00 56.38 108 SER A N 1
ATOM 884 C CA . SER A 1 108 ? 11.566 -2.558 10.202 1.00 56.38 108 SER A CA 1
ATOM 885 C C . SER A 1 108 ? 11.318 -3.418 8.961 1.00 56.38 108 SER A C 1
ATOM 887 O O . SER A 1 108 ? 11.090 -4.618 9.116 1.00 56.38 108 SER A O 1
ATOM 889 N N . TYR A 1 109 ? 11.319 -2.807 7.775 1.00 53.09 109 TYR A N 1
ATOM 890 C CA . TYR A 1 109 ? 11.121 -3.458 6.473 1.00 53.09 109 TYR A CA 1
ATOM 891 C C . TYR A 1 109 ? 12.382 -3.367 5.615 1.00 53.09 109 TYR A C 1
ATOM 893 O O . TYR A 1 109 ? 13.156 -2.400 5.811 1.00 53.09 109 TYR A O 1
#